Protein AF-A0A7Y0JSX4-F1 (afdb_monomer)

Radius of gyration: 12.96 Å; Cα contacts (8 Å, |Δi|>4): 126; chains: 1; bounding box: 27×28×43 Å

Sequence (100 aa):
MPHSPDWTKVARENVMNAIAEYDRLGPDQFFAEHGFAPTTTYELLVNERTYPPKAVLGVAYELATGQRLASGDFEGGKAGAVRVLGALGFTVRQIHRSAT

Mean predicted aligned error: 4.68 Å

Nearest PDB structures (foldseek):
  5zmm-assembly1_B  TM=8.977E-01  e=1.389E-04  Streptomyces coelicolor A3(2)
  5zmm-assembly1_A  TM=8.828E-01  e=7.967E-04  Streptomyces coelicolor A3(2)
  5gzb-assembly1_A  TM=3.355E-01  e=1.336E+00  Homo sapiens

Structure (mmCIF, N/CA/C/O backbone):
data_AF-A0A7Y0JSX4-F1
#
_entry.id   AF-A0A7Y0JSX4-F1
#
loop_
_atom_site.group_PDB
_atom_site.id
_atom_site.type_symbol
_atom_site.label_atom_id
_atom_site.label_alt_id
_atom_site.label_comp_id
_atom_site.label_asym_id
_atom_site.label_entity_id
_atom_site.label_seq_id
_atom_site.pdbx_PDB_ins_code
_atom_site.Cartn_x
_atom_site.Cartn_y
_atom_site.Cartn_z
_atom_site.occupancy
_atom_site.B_iso_or_equiv
_atom_site.auth_seq_id
_atom_site.auth_comp_id
_atom_site.auth_asym_id
_atom_site.auth_atom_id
_atom_site.pdbx_PDB_model_num
ATOM 1 N N . MET A 1 1 ? 13.790 -7.267 19.431 1.00 38.12 1 MET A N 1
ATOM 2 C CA . MET A 1 1 ? 13.641 -7.913 18.108 1.00 38.12 1 MET A CA 1
ATOM 3 C C . MET A 1 1 ? 12.538 -7.158 17.392 1.00 38.12 1 MET A C 1
ATOM 5 O O . MET A 1 1 ? 11.527 -6.950 18.056 1.00 38.12 1 MET A O 1
ATOM 9 N N . PRO A 1 2 ? 12.684 -6.674 16.146 1.00 50.56 2 PRO A N 1
ATOM 10 C CA . PRO A 1 2 ? 11.522 -6.121 15.469 1.00 50.56 2 PRO A CA 1
ATOM 11 C C . PRO A 1 2 ? 10.573 -7.292 15.210 1.00 50.56 2 PRO A C 1
ATOM 13 O O . PRO A 1 2 ? 10.912 -8.252 14.517 1.00 50.56 2 PRO A O 1
ATOM 16 N N . HIS A 1 3 ? 9.426 -7.270 15.880 1.00 63.31 3 HIS A N 1
ATOM 17 C CA . HIS A 1 3 ? 8.338 -8.180 15.570 1.00 63.31 3 HIS A CA 1
ATOM 18 C C . HIS A 1 3 ? 7.833 -7.798 14.180 1.00 63.31 3 HIS A C 1
ATOM 20 O O . HIS A 1 3 ? 7.604 -6.621 13.915 1.00 63.31 3 HIS A O 1
ATOM 26 N N . SER A 1 4 ? 7.711 -8.771 13.275 1.00 74.31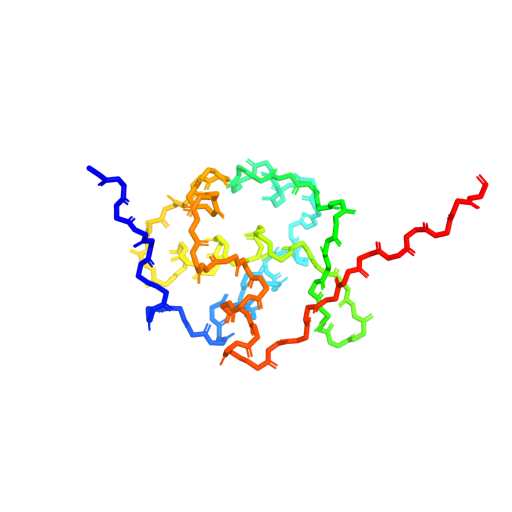 4 SER A N 1
ATOM 27 C CA . SER A 1 4 ? 7.098 -8.510 11.972 1.00 74.31 4 SER A CA 1
ATOM 28 C C . SER A 1 4 ? 5.679 -7.951 12.164 1.00 74.31 4 SER A C 1
ATOM 30 O O . SER A 1 4 ? 5.000 -8.403 13.092 1.00 74.31 4 SER A O 1
ATOM 32 N N . PRO A 1 5 ? 5.218 -7.015 11.313 1.00 86.56 5 PRO A N 1
ATOM 33 C CA . PRO A 1 5 ? 3.878 -6.445 11.433 1.00 86.56 5 PRO A CA 1
ATOM 34 C C . PRO A 1 5 ? 2.786 -7.526 11.423 1.00 86.56 5 PRO A C 1
ATOM 36 O O . PRO A 1 5 ? 2.901 -8.528 10.707 1.00 86.56 5 PRO A O 1
ATOM 39 N N . ASP A 1 6 ? 1.716 -7.325 12.197 1.00 89.94 6 ASP A N 1
ATOM 40 C CA . ASP A 1 6 ? 0.568 -8.238 12.216 1.00 89.94 6 ASP A CA 1
ATOM 41 C C . ASP A 1 6 ? -0.331 -7.994 10.998 1.00 89.94 6 ASP A C 1
ATOM 43 O O . ASP A 1 6 ? -1.307 -7.241 11.030 1.00 89.94 6 ASP A O 1
ATOM 47 N N . TRP A 1 7 ? -0.001 -8.662 9.896 1.00 90.81 7 TRP A N 1
ATOM 48 C CA . TRP A 1 7 ? -0.741 -8.546 8.641 1.00 90.81 7 TRP A CA 1
ATOM 49 C C . TRP A 1 7 ? -2.168 -9.104 8.701 1.00 90.81 7 TRP A C 1
ATOM 51 O O . TRP A 1 7 ? -2.943 -8.829 7.790 1.00 90.81 7 TRP A O 1
ATOM 61 N N . THR A 1 8 ? -2.554 -9.843 9.751 1.00 92.38 8 THR A N 1
ATOM 62 C CA . THR A 1 8 ? -3.930 -10.364 9.886 1.00 92.38 8 THR A CA 1
ATOM 63 C C . THR A 1 8 ? -4.959 -9.256 10.114 1.00 92.38 8 THR A C 1
ATOM 65 O O . THR A 1 8 ? -6.150 -9.469 9.901 1.00 92.38 8 THR A O 1
ATOM 68 N N . LYS A 1 9 ? -4.504 -8.057 10.504 1.00 94.75 9 LYS A N 1
ATOM 69 C CA . LYS A 1 9 ? -5.341 -6.858 10.631 1.00 94.75 9 LYS A CA 1
ATOM 70 C C . LYS A 1 9 ? -5.690 -6.224 9.286 1.00 94.75 9 LYS A C 1
ATOM 72 O O . LYS A 1 9 ? -6.656 -5.471 9.201 1.00 94.75 9 LYS A O 1
ATOM 77 N N . VAL A 1 10 ? -4.923 -6.505 8.233 1.00 96.38 10 VAL A N 1
ATOM 78 C CA . VAL A 1 10 ? -5.127 -5.891 6.918 1.00 96.38 10 VAL A CA 1
ATOM 79 C C . VAL A 1 10 ? -6.139 -6.704 6.120 1.00 96.38 10 VAL A C 1
ATOM 81 O O . VAL A 1 10 ? -5.901 -7.863 5.796 1.00 96.38 10 VAL A O 1
ATOM 84 N N . ALA A 1 11 ? -7.258 -6.077 5.760 1.00 97.31 11 ALA A N 1
ATOM 85 C CA . ALA A 1 11 ? -8.258 -6.643 4.867 1.00 97.31 11 ALA A CA 1
ATOM 86 C C . ALA A 1 11 ? -8.112 -6.101 3.438 1.00 97.31 11 ALA A C 1
ATOM 88 O O . ALA A 1 11 ? -7.496 -5.059 3.196 1.00 97.31 11 ALA A O 1
ATOM 89 N N . ARG A 1 12 ? -8.755 -6.782 2.481 1.00 98.00 12 ARG A N 1
ATOM 90 C CA . ARG A 1 12 ? -8.809 -6.361 1.072 1.00 98.00 12 ARG A CA 1
ATOM 91 C C . ARG A 1 12 ? -9.341 -4.931 0.909 1.00 98.00 12 ARG A C 1
ATOM 93 O O . ARG A 1 12 ? -8.863 -4.201 0.049 1.00 98.00 12 ARG A O 1
ATOM 100 N N . GLU A 1 13 ? -10.305 -4.530 1.733 1.00 98.38 13 GLU A N 1
ATOM 101 C CA . GLU A 1 13 ? -10.888 -3.183 1.722 1.00 98.38 13 GLU A CA 1
ATOM 102 C C . GLU A 1 13 ? -9.859 -2.093 2.042 1.00 98.38 13 GLU A C 1
ATOM 104 O O . GLU A 1 13 ? -9.791 -1.096 1.332 1.00 98.38 13 GLU A O 1
ATOM 109 N N . ASN A 1 14 ? -8.977 -2.321 3.020 1.00 98.50 14 ASN A N 1
ATOM 110 C CA . ASN A 1 14 ? -7.926 -1.361 3.370 1.00 98.50 14 ASN A CA 1
ATOM 111 C C . ASN A 1 14 ? -6.970 -1.121 2.193 1.00 98.50 14 ASN A C 1
ATOM 113 O O . ASN A 1 14 ? -6.548 0.005 1.949 1.00 98.50 14 ASN A O 1
ATOM 117 N N . VAL A 1 15 ? -6.669 -2.174 1.423 1.00 98.44 15 VAL A N 1
ATOM 118 C CA . VAL A 1 15 ? -5.856 -2.073 0.201 1.00 98.44 15 VAL A CA 1
ATOM 119 C C . VAL A 1 15 ? -6.581 -1.265 -0.878 1.00 98.44 15 VAL A C 1
ATOM 121 O O . VAL A 1 15 ? -5.967 -0.416 -1.517 1.00 98.44 15 VAL A O 1
ATOM 124 N N . MET A 1 16 ? -7.886 -1.483 -1.066 1.00 98.56 16 MET A N 1
ATOM 125 C CA . MET A 1 16 ? -8.682 -0.701 -2.021 1.00 98.56 16 MET A CA 1
ATOM 126 C C . MET A 1 16 ? -8.782 0.777 -1.617 1.00 98.56 16 MET A C 1
ATOM 128 O O . MET A 1 16 ? -8.693 1.642 -2.485 1.00 98.56 16 MET A O 1
ATOM 132 N N . ASN A 1 17 ? -8.904 1.073 -0.322 1.00 98.62 17 ASN A N 1
ATOM 133 C CA . ASN A 1 17 ? -8.926 2.445 0.190 1.00 98.62 17 ASN A CA 1
ATOM 134 C C . ASN A 1 17 ? -7.573 3.141 -0.010 1.00 98.62 17 ASN A C 1
ATOM 136 O O . ASN A 1 17 ? -7.538 4.271 -0.489 1.00 98.62 17 ASN A O 1
ATOM 140 N N . ALA A 1 18 ? -6.460 2.446 0.244 1.00 98.50 18 ALA A N 1
ATOM 141 C CA . ALA A 1 18 ? -5.121 2.959 -0.047 1.00 98.50 18 ALA A CA 1
ATOM 142 C C . ALA A 1 18 ? -4.909 3.237 -1.549 1.00 98.50 18 ALA A C 1
ATOM 144 O O . ALA A 1 18 ? -4.273 4.223 -1.915 1.00 98.50 18 ALA A O 1
ATOM 145 N N . ILE A 1 19 ? -5.469 2.402 -2.432 1.00 98.50 19 ILE A N 1
ATOM 146 C CA . ILE A 1 19 ? -5.467 2.636 -3.886 1.00 98.50 19 ILE A CA 1
ATOM 147 C C . ILE A 1 19 ? -6.289 3.877 -4.253 1.00 98.50 19 ILE A C 1
ATOM 149 O O . ILE A 1 19 ? -5.820 4.712 -5.022 1.00 98.50 19 ILE A O 1
ATOM 153 N N . ALA A 1 20 ? -7.495 4.019 -3.699 1.00 98.38 20 ALA A N 1
ATOM 154 C CA . ALA A 1 20 ? -8.340 5.184 -3.951 1.00 98.38 20 ALA A CA 1
ATOM 155 C C . ALA A 1 20 ? -7.669 6.483 -3.476 1.00 98.38 20 ALA A C 1
ATOM 157 O O . ALA A 1 20 ? -7.766 7.519 -4.131 1.00 98.38 20 ALA A O 1
ATOM 158 N N . GLU A 1 21 ? -6.944 6.425 -2.360 1.00 98.44 21 GLU A N 1
ATOM 159 C CA . GLU A 1 21 ? -6.152 7.547 -1.873 1.00 98.44 21 GLU A CA 1
ATOM 160 C C . GLU A 1 21 ? -4.967 7.864 -2.791 1.00 98.44 21 GLU A C 1
ATOM 162 O O . GLU A 1 21 ? -4.774 9.029 -3.131 1.00 98.44 21 GLU A O 1
ATOM 167 N N . TYR A 1 22 ? -4.230 6.848 -3.252 1.00 98.31 22 TYR A N 1
ATOM 168 C CA . TYR A 1 22 ? -3.178 7.013 -4.260 1.00 98.31 22 TYR A CA 1
ATOM 169 C C . TYR A 1 22 ? -3.710 7.698 -5.523 1.00 98.31 22 TYR A C 1
ATOM 171 O O . TYR A 1 22 ? -3.081 8.613 -6.047 1.00 98.31 22 TYR A O 1
ATOM 179 N N . ASP A 1 23 ? -4.892 7.295 -5.987 1.00 98.00 23 ASP A N 1
ATOM 180 C CA . ASP A 1 23 ? -5.538 7.885 -7.158 1.00 98.00 23 ASP A CA 1
ATOM 181 C C . ASP A 1 23 ? -5.975 9.336 -6.932 1.00 98.00 23 ASP A C 1
ATOM 183 O O . ASP A 1 23 ? -5.879 10.157 -7.843 1.00 98.00 23 ASP A O 1
ATOM 187 N N . ARG A 1 24 ? -6.422 9.669 -5.717 1.00 98.38 24 ARG A N 1
ATOM 188 C CA . ARG A 1 24 ? -6.833 11.027 -5.339 1.00 98.38 24 ARG A CA 1
ATOM 189 C C . ARG A 1 24 ? -5.644 11.977 -5.176 1.00 98.38 24 ARG A C 1
ATOM 191 O O . ARG A 1 24 ? -5.741 13.132 -5.580 1.00 98.38 24 ARG A O 1
ATOM 198 N N . LEU A 1 25 ? -4.573 11.520 -4.528 1.00 98.00 25 LEU A N 1
ATOM 199 C CA . LEU A 1 25 ? -3.380 12.321 -4.225 1.00 98.00 25 LEU A CA 1
ATOM 200 C C . LEU A 1 25 ? -2.416 12.410 -5.412 1.00 98.00 25 LEU A C 1
ATOM 202 O O . LEU A 1 25 ? -1.706 13.400 -5.574 1.00 98.00 25 LEU A O 1
ATOM 206 N N . GLY A 1 26 ? -2.377 11.366 -6.233 1.00 97.56 26 GLY A N 1
ATOM 207 C CA . GLY A 1 26 ? -1.316 11.159 -7.203 1.00 97.56 26 GLY A CA 1
ATOM 208 C C . GLY A 1 26 ? -0.011 10.657 -6.560 1.00 97.56 26 GLY A C 1
ATOM 209 O O . GLY A 1 26 ? 0.151 10.686 -5.336 1.00 97.56 26 GLY A O 1
ATOM 210 N N . PRO A 1 27 ? 0.946 10.189 -7.384 1.00 95.44 27 PRO A N 1
ATOM 211 C CA . PRO A 1 27 ? 2.129 9.471 -6.910 1.00 95.44 27 PRO A CA 1
ATOM 212 C C . PRO A 1 27 ? 3.001 10.287 -5.952 1.00 95.44 27 PRO A C 1
ATOM 214 O O . PRO A 1 27 ? 3.291 9.832 -4.848 1.00 95.44 27 PRO A O 1
AT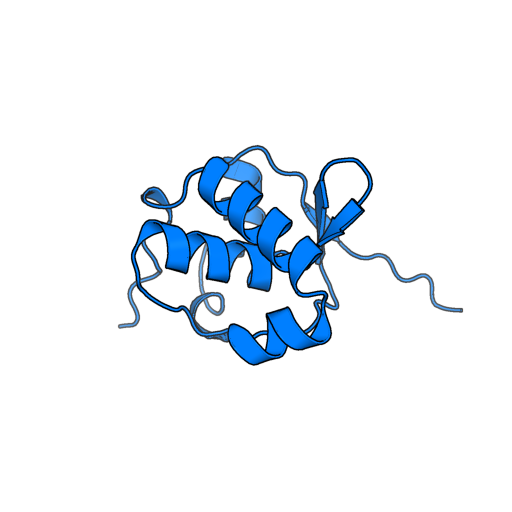OM 217 N N . ASP A 1 28 ? 3.402 11.492 -6.362 1.00 96.25 28 ASP A N 1
ATOM 218 C CA . ASP A 1 28 ? 4.398 12.290 -5.641 1.00 96.25 28 ASP A CA 1
ATOM 219 C C . ASP A 1 28 ? 3.903 12.692 -4.248 1.00 96.25 28 ASP A C 1
ATOM 221 O O . ASP A 1 28 ? 4.624 12.534 -3.260 1.00 96.25 28 ASP A O 1
ATOM 225 N N . GLN A 1 29 ? 2.648 13.144 -4.154 1.00 97.56 29 GLN A N 1
ATOM 226 C CA . GLN A 1 29 ? 2.045 13.508 -2.876 1.00 97.56 29 GLN A CA 1
ATOM 227 C C . GLN A 1 29 ? 1.819 12.279 -1.993 1.00 97.56 29 GLN A C 1
ATOM 229 O O . GLN A 1 29 ? 2.155 12.323 -0.813 1.00 97.56 29 GLN A O 1
ATOM 234 N N . PHE A 1 30 ? 1.324 11.170 -2.551 1.00 97.25 30 PHE A N 1
ATOM 235 C CA . PHE A 1 30 ? 1.132 9.934 -1.791 1.00 97.25 30 PHE A CA 1
ATOM 236 C C . PHE A 1 30 ? 2.443 9.438 -1.164 1.00 97.25 30 PHE A C 1
ATOM 238 O O . PHE A 1 30 ? 2.482 9.045 0.000 1.00 97.25 30 PHE A O 1
ATOM 245 N N . PHE A 1 31 ? 3.541 9.479 -1.921 1.00 95.00 31 PHE A N 1
ATOM 246 C CA . PHE A 1 31 ? 4.856 9.084 -1.423 1.00 95.00 31 PHE A CA 1
ATOM 247 C C . PHE A 1 31 ? 5.367 10.009 -0.319 1.00 95.00 31 PHE A C 1
ATOM 249 O O . PHE A 1 31 ? 5.850 9.517 0.703 1.00 95.00 31 PHE A O 1
ATOM 256 N N . ALA A 1 32 ? 5.225 11.323 -0.497 1.00 94.75 32 ALA A N 1
ATOM 257 C CA . 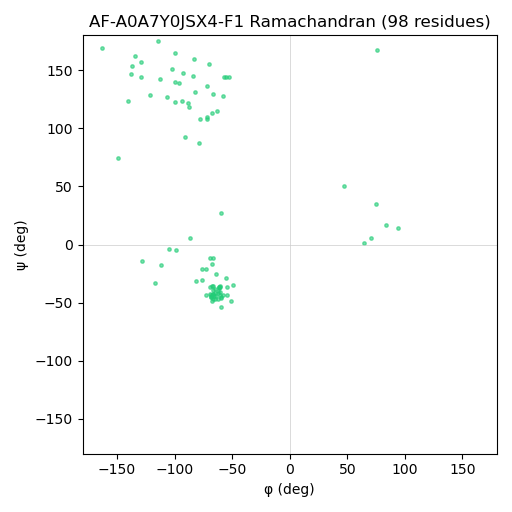ALA A 1 32 ? 5.640 12.306 0.496 1.00 94.75 32 ALA A CA 1
ATOM 258 C C . ALA A 1 32 ? 4.833 12.201 1.803 1.00 94.75 32 ALA A C 1
ATOM 260 O O . ALA A 1 32 ? 5.414 12.261 2.884 1.00 94.75 32 ALA A O 1
ATOM 261 N N . GLU A 1 33 ? 3.515 12.008 1.713 1.00 94.81 33 GLU A N 1
ATOM 262 C CA . GLU A 1 33 ? 2.609 11.956 2.869 1.00 94.81 33 GLU A CA 1
ATOM 263 C C . GLU A 1 33 ? 2.824 10.702 3.728 1.00 94.81 33 GLU A C 1
ATOM 265 O O . GLU A 1 33 ? 2.792 10.768 4.963 1.00 94.81 33 GLU A O 1
ATOM 270 N N . HIS A 1 34 ? 3.121 9.575 3.077 1.00 91.94 34 HIS A N 1
ATOM 271 C CA . HIS A 1 34 ? 3.215 8.263 3.722 1.00 91.94 34 HIS A CA 1
ATOM 272 C C . HIS A 1 34 ? 4.650 7.756 3.924 1.00 91.94 34 HIS A C 1
ATOM 274 O O . HIS A 1 34 ? 4.854 6.720 4.550 1.00 91.94 34 HIS A O 1
ATOM 280 N N . GLY A 1 35 ? 5.663 8.484 3.445 1.00 90.69 35 GLY A N 1
ATOM 281 C CA . GLY A 1 35 ? 7.076 8.135 3.649 1.00 90.69 35 GLY A CA 1
ATOM 282 C C . GLY A 1 35 ? 7.558 6.963 2.788 1.00 90.69 35 GLY A C 1
ATOM 283 O O . GLY A 1 35 ? 8.393 6.162 3.219 1.00 90.69 35 GLY A O 1
ATOM 284 N N . PHE A 1 36 ? 7.030 6.853 1.568 1.00 91.00 36 PHE A N 1
ATOM 285 C CA . PHE A 1 36 ? 7.393 5.814 0.604 1.00 91.00 36 PHE A CA 1
ATOM 286 C C . PHE A 1 36 ? 8.089 6.392 -0.628 1.00 91.00 36 PHE A C 1
ATOM 288 O O . PHE A 1 36 ? 8.227 7.598 -0.788 1.00 91.00 36 PHE A O 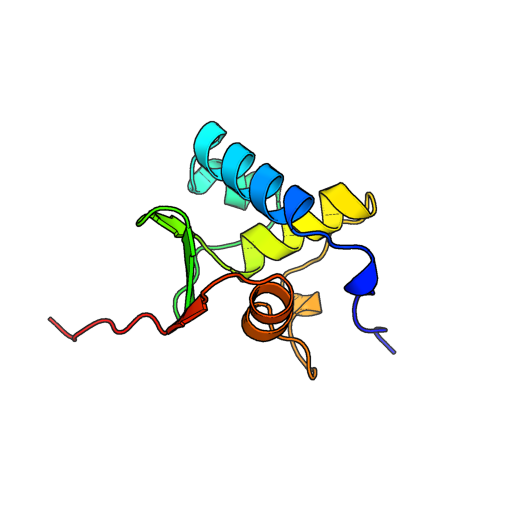1
ATOM 295 N N . ALA A 1 37 ? 8.545 5.504 -1.507 1.00 88.31 37 ALA A N 1
ATOM 296 C CA . ALA A 1 37 ? 9.159 5.848 -2.781 1.00 88.31 37 ALA A CA 1
ATOM 297 C C . ALA A 1 37 ? 8.585 4.966 -3.904 1.00 88.31 37 ALA A C 1
ATOM 299 O O . ALA A 1 37 ? 8.030 3.892 -3.619 1.00 88.31 37 ALA A O 1
ATOM 300 N N . PRO A 1 38 ? 8.743 5.372 -5.179 1.00 86.88 38 PRO A N 1
ATOM 301 C CA . PRO A 1 38 ? 8.391 4.540 -6.320 1.00 86.88 38 PRO A CA 1
ATOM 302 C C . PRO A 1 38 ? 9.038 3.154 -6.249 1.00 86.88 38 PRO A C 1
ATOM 304 O O . PRO A 1 38 ? 10.181 2.990 -5.821 1.00 86.88 38 PRO A O 1
ATOM 307 N N . THR A 1 39 ? 8.310 2.139 -6.708 1.00 82.81 39 THR A N 1
ATOM 308 C CA . THR A 1 39 ? 8.842 0.777 -6.803 1.00 82.81 39 THR A CA 1
ATOM 309 C C . THR A 1 39 ? 9.628 0.578 -8.099 1.00 82.81 39 THR A C 1
ATOM 311 O O . THR A 1 39 ? 9.275 1.119 -9.146 1.00 82.81 39 THR A O 1
ATOM 314 N N . THR A 1 40 ? 10.690 -0.223 -8.045 1.00 79.06 40 THR A N 1
ATOM 315 C CA . THR A 1 40 ? 11.522 -0.541 -9.216 1.00 79.06 40 THR A CA 1
ATOM 316 C C . THR A 1 40 ? 11.404 -1.995 -9.665 1.00 79.06 40 THR A C 1
ATOM 318 O O . THR A 1 40 ? 11.740 -2.288 -10.810 1.00 79.06 40 THR A O 1
ATOM 321 N N . THR A 1 41 ? 10.899 -2.887 -8.805 1.00 85.12 41 THR A N 1
ATOM 322 C CA . THR A 1 41 ? 10.990 -4.344 -9.011 1.00 85.12 41 THR A CA 1
ATOM 323 C C . THR A 1 41 ? 9.639 -5.034 -9.162 1.00 85.12 41 THR A C 1
ATOM 325 O O . THR A 1 41 ? 9.555 -6.021 -9.885 1.00 85.12 41 THR A O 1
ATOM 328 N N . TYR A 1 42 ? 8.586 -4.560 -8.492 1.00 90.38 42 TYR A N 1
ATOM 329 C CA . TYR A 1 42 ? 7.272 -5.213 -8.486 1.00 90.38 42 TYR A CA 1
ATOM 330 C C . TYR A 1 42 ? 6.153 -4.196 -8.613 1.00 90.38 42 TYR A C 1
ATOM 332 O O . TYR A 1 42 ? 6.243 -3.131 -8.023 1.00 90.38 42 TYR A O 1
ATOM 340 N N . GLU A 1 43 ? 5.060 -4.564 -9.266 1.00 93.94 43 GLU A N 1
ATOM 341 C CA . GLU A 1 43 ? 3.853 -3.749 -9.376 1.00 93.94 43 GLU A CA 1
ATOM 342 C C . GLU A 1 43 ? 2.600 -4.541 -8.991 1.00 93.94 43 GLU A C 1
ATOM 344 O O . GLU A 1 43 ? 2.505 -5.746 -9.236 1.00 93.94 43 GLU A O 1
ATOM 349 N N . LEU A 1 44 ? 1.655 -3.854 -8.352 1.00 96.38 44 LEU A N 1
ATOM 350 C CA . LEU A 1 44 ? 0.346 -4.357 -7.947 1.00 96.38 44 LEU A CA 1
ATOM 351 C C . LEU A 1 44 ? -0.656 -4.009 -9.048 1.00 96.38 44 LEU A C 1
ATOM 353 O O . LEU A 1 44 ? -0.786 -2.837 -9.381 1.00 96.38 44 LEU A O 1
ATOM 357 N N . LEU A 1 45 ? -1.354 -5.001 -9.597 1.00 96.81 45 LEU A N 1
ATOM 358 C CA . LEU A 1 45 ? -2.320 -4.819 -10.680 1.00 96.81 45 LEU A CA 1
ATOM 359 C C . LEU A 1 45 ? -3.752 -4.788 -10.133 1.00 96.81 45 LEU A C 1
ATOM 361 O O . LEU A 1 45 ? -4.200 -5.757 -9.516 1.00 96.81 45 LEU A O 1
ATOM 365 N N . VAL A 1 46 ? -4.480 -3.703 -10.401 1.00 96.94 46 VAL A N 1
ATOM 366 C CA . VAL A 1 46 ? -5.904 -3.544 -10.069 1.00 96.94 46 VAL A CA 1
ATOM 367 C C . VAL A 1 46 ? -6.608 -2.825 -11.215 1.00 96.94 46 VAL A C 1
ATOM 369 O O . VAL A 1 46 ? -6.202 -1.730 -11.587 1.00 96.94 46 VAL A O 1
ATOM 372 N N . ASN A 1 47 ? -7.660 -3.435 -11.774 1.00 92.75 47 ASN A N 1
ATOM 373 C CA . ASN A 1 47 ? -8.436 -2.887 -12.899 1.00 92.75 47 ASN A CA 1
ATOM 374 C C . ASN A 1 47 ? -7.541 -2.365 -14.043 1.00 92.75 47 ASN A C 1
ATOM 376 O O . ASN A 1 47 ? -7.666 -1.219 -14.457 1.00 92.75 47 ASN A O 1
ATOM 380 N N . GLU A 1 48 ? -6.585 -3.190 -14.489 1.00 91.75 48 GLU A N 1
ATOM 381 C CA . GLU A 1 48 ? -5.608 -2.872 -15.552 1.00 91.75 48 GLU A CA 1
ATOM 382 C C . GLU A 1 48 ? -4.615 -1.736 -15.236 1.00 91.75 48 GLU A C 1
ATOM 384 O O . GLU A 1 48 ? -3.738 -1.436 -16.044 1.00 91.75 48 GLU A O 1
ATOM 389 N N . ARG A 1 49 ? -4.684 -1.147 -14.038 1.00 95.44 49 ARG A N 1
ATOM 390 C CA . ARG A 1 49 ? -3.760 -0.116 -13.556 1.00 95.44 49 ARG A CA 1
ATOM 391 C C . ARG A 1 49 ? -2.749 -0.699 -12.580 1.00 95.44 49 ARG A C 1
ATOM 393 O O . ARG A 1 49 ? -3.025 -1.682 -11.889 1.00 95.44 49 ARG A O 1
ATOM 400 N N . THR A 1 50 ? -1.567 -0.092 -12.535 1.00 95.38 50 THR A N 1
ATOM 401 C CA . THR A 1 50 ? -0.447 -0.573 -11.726 1.00 95.38 50 THR A CA 1
ATOM 402 C C . THR A 1 50 ? -0.114 0.383 -10.590 1.00 95.38 50 THR A C 1
ATOM 404 O O . THR A 1 50 ? -0.188 1.602 -10.731 1.00 95.38 50 THR A O 1
ATOM 407 N N . TYR A 1 51 ? 0.242 -0.192 -9.443 1.00 96.56 51 TYR A N 1
ATOM 408 C CA . TYR A 1 51 ? 0.454 0.532 -8.194 1.00 96.56 51 TYR A CA 1
ATOM 409 C C . TYR A 1 51 ? 1.714 0.040 -7.465 1.00 96.56 51 TYR A C 1
ATOM 411 O O . TYR A 1 51 ? 2.096 -1.126 -7.615 1.00 96.56 51 TYR A O 1
ATOM 419 N N . PRO A 1 52 ? 2.361 0.883 -6.639 1.00 95.00 52 PRO A N 1
ATOM 420 C CA . PRO A 1 52 ? 3.529 0.502 -5.843 1.00 95.00 52 PRO A CA 1
ATOM 421 C C . PRO A 1 52 ? 3.134 -0.434 -4.679 1.00 95.00 52 PRO A C 1
ATOM 423 O O . PRO A 1 52 ? 2.574 0.038 -3.688 1.00 95.00 52 PRO A O 1
ATOM 426 N N . PRO A 1 53 ? 3.466 -1.745 -4.713 1.00 94.44 53 PRO A N 1
ATOM 427 C CA . PRO A 1 53 ? 2.907 -2.725 -3.773 1.00 94.44 53 PRO A CA 1
ATOM 428 C C . PRO A 1 53 ? 3.235 -2.421 -2.310 1.00 94.44 53 PRO A C 1
ATOM 430 O O . PRO A 1 53 ? 2.395 -2.572 -1.431 1.00 94.44 53 PRO A O 1
ATOM 433 N N . LYS A 1 54 ? 4.475 -1.989 -2.049 1.00 92.44 54 LYS A N 1
ATOM 43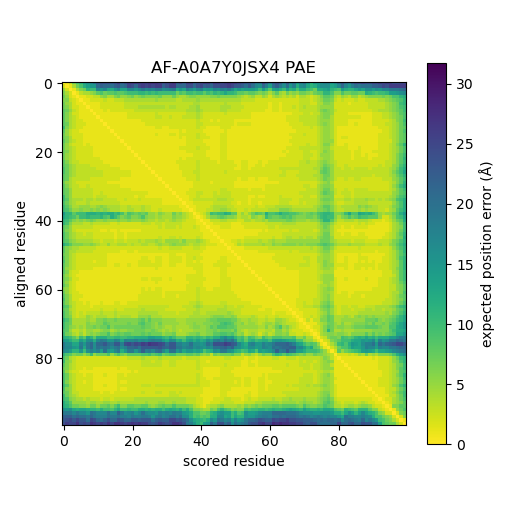4 C CA . LYS A 1 54 ? 4.974 -1.690 -0.699 1.00 92.44 54 LYS A CA 1
ATOM 435 C C . LYS A 1 54 ? 4.256 -0.488 -0.093 1.00 92.44 54 LYS A C 1
ATOM 437 O O . LYS A 1 54 ? 3.804 -0.560 1.041 1.00 92.44 54 LYS A O 1
ATOM 442 N N . ALA A 1 55 ? 4.130 0.580 -0.876 1.00 94.62 55 ALA A N 1
ATOM 443 C CA . ALA A 1 55 ? 3.518 1.817 -0.422 1.00 94.62 55 ALA A CA 1
ATOM 444 C C . ALA A 1 55 ? 2.012 1.627 -0.191 1.00 94.62 55 ALA A C 1
ATOM 446 O O . ALA A 1 55 ? 1.510 1.968 0.873 1.00 94.62 55 ALA A O 1
ATOM 447 N N . VAL A 1 56 ? 1.317 0.967 -1.126 1.00 96.75 56 VAL A N 1
ATOM 448 C CA . VAL A 1 56 ? -0.106 0.630 -0.959 1.00 96.75 56 VAL A CA 1
ATOM 449 C C . VAL A 1 56 ? -0.332 -0.247 0.274 1.00 96.75 56 VAL A C 1
ATOM 451 O O . VAL A 1 56 ? -1.231 0.033 1.060 1.00 96.75 56 VAL A O 1
ATOM 454 N N . LEU A 1 57 ? 0.480 -1.290 0.481 1.00 95.62 57 LEU A N 1
ATOM 455 C CA . LEU A 1 57 ? 0.319 -2.160 1.649 1.00 95.62 57 LEU A CA 1
ATOM 456 C C . LEU A 1 57 ? 0.632 -1.435 2.969 1.00 95.62 57 LEU A C 1
ATOM 458 O O . LEU A 1 57 ? -0.033 -1.695 3.968 1.00 95.62 57 LEU A O 1
ATOM 462 N N . GLY A 1 58 ? 1.616 -0.534 2.980 1.00 94.81 58 GLY A N 1
ATOM 463 C CA . GLY A 1 58 ? 1.936 0.282 4.152 1.00 94.81 58 GLY A CA 1
ATOM 464 C C . GLY A 1 58 ? 0.790 1.195 4.564 1.00 94.81 58 GLY A C 1
ATOM 465 O O . GLY A 1 58 ? 0.396 1.181 5.726 1.00 94.81 58 GLY A O 1
ATOM 466 N N . VAL A 1 59 ? 0.186 1.895 3.604 1.00 97.25 59 VAL A N 1
ATOM 467 C CA . VAL A 1 59 ? -0.992 2.734 3.868 1.00 97.25 59 VAL A CA 1
ATOM 468 C C . VAL A 1 59 ? -2.199 1.883 4.261 1.00 97.25 59 VAL A C 1
ATOM 470 O O . VAL A 1 59 ? -2.905 2.217 5.204 1.00 97.25 59 VAL A O 1
ATOM 473 N N . ALA A 1 60 ? -2.404 0.722 3.634 1.00 97.81 60 ALA A N 1
ATOM 474 C CA . ALA A 1 60 ? -3.462 -0.203 4.041 1.00 97.81 60 ALA A CA 1
ATOM 475 C C . ALA A 1 60 ? -3.298 -0.688 5.494 1.00 97.81 60 ALA A C 1
ATOM 477 O O . ALA A 1 60 ? -4.288 -0.886 6.198 1.00 97.81 60 ALA A O 1
ATOM 478 N N . TYR A 1 61 ? -2.060 -0.880 5.953 1.00 96.19 61 TYR A N 1
ATOM 479 C CA . TYR A 1 61 ? -1.773 -1.217 7.344 1.00 96.19 61 TYR A CA 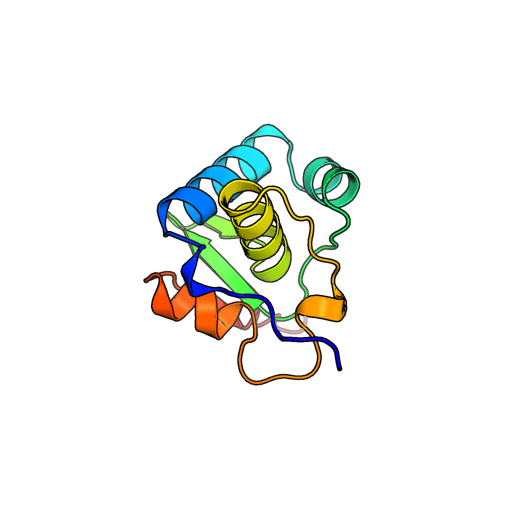1
ATOM 480 C C . TYR A 1 61 ? -2.055 -0.044 8.288 1.00 96.19 61 TYR A C 1
ATOM 482 O O . TYR A 1 61 ? -2.674 -0.247 9.334 1.00 96.19 61 TYR A O 1
ATOM 490 N N . GLU A 1 62 ? -1.675 1.175 7.903 1.00 96.19 62 GLU A N 1
ATOM 491 C CA . GLU A 1 62 ? -1.990 2.395 8.656 1.00 96.19 62 GLU A CA 1
ATOM 492 C C . GLU A 1 62 ? -3.502 2.593 8.797 1.00 96.19 62 GLU A C 1
ATOM 494 O O . GLU A 1 62 ? -3.986 2.791 9.907 1.00 96.19 62 GLU A O 1
ATOM 499 N N . LEU A 1 63 ? -4.272 2.413 7.721 1.00 97.19 63 LEU A N 1
ATOM 500 C CA . LEU A 1 63 ? -5.737 2.464 7.761 1.00 97.19 63 LEU A CA 1
ATOM 501 C C . LEU A 1 63 ? -6.340 1.391 8.683 1.00 97.19 63 LEU A C 1
ATOM 503 O O . LEU A 1 63 ? -7.331 1.641 9.364 1.00 97.19 63 LEU A O 1
ATOM 507 N N . ALA A 1 64 ? -5.743 0.198 8.720 1.00 97.25 64 ALA A N 1
ATOM 508 C CA . ALA A 1 64 ? -6.236 -0.920 9.519 1.00 97.25 64 ALA A CA 1
ATOM 509 C C . ALA A 1 64 ? -5.942 -0.790 11.022 1.00 97.25 64 ALA A C 1
ATOM 511 O O . ALA A 1 64 ? -6.666 -1.348 11.846 1.00 97.25 64 ALA A O 1
ATOM 512 N N . THR A 1 65 ? -4.839 -0.131 11.380 1.00 95.94 65 THR A N 1
ATOM 513 C CA . THR A 1 65 ? -4.260 -0.208 12.734 1.00 95.94 65 THR A CA 1
ATOM 514 C C . THR A 1 65 ? -4.002 1.150 13.381 1.00 95.94 65 THR A C 1
ATOM 516 O O . THR A 1 65 ? -3.746 1.211 14.582 1.00 95.94 65 THR A O 1
ATOM 519 N N . GLY A 1 66 ? -4.030 2.233 12.603 1.00 95.50 66 GLY A N 1
ATOM 520 C CA . GLY A 1 66 ? -3.562 3.560 13.003 1.00 95.50 66 GLY A CA 1
ATOM 521 C C . GLY A 1 66 ? -2.039 3.670 13.139 1.00 95.50 66 GLY A C 1
ATOM 522 O O . GLY A 1 66 ? -1.546 4.695 13.603 1.00 95.50 66 GLY A O 1
ATOM 523 N N . GLN A 1 67 ? -1.279 2.627 12.785 1.00 92.75 67 GLN A N 1
ATOM 524 C CA . GLN A 1 67 ? 0.177 2.602 12.911 1.00 92.75 67 GLN A CA 1
ATOM 525 C C . GLN A 1 67 ? 0.850 2.731 11.547 1.00 92.75 67 GLN A C 1
ATO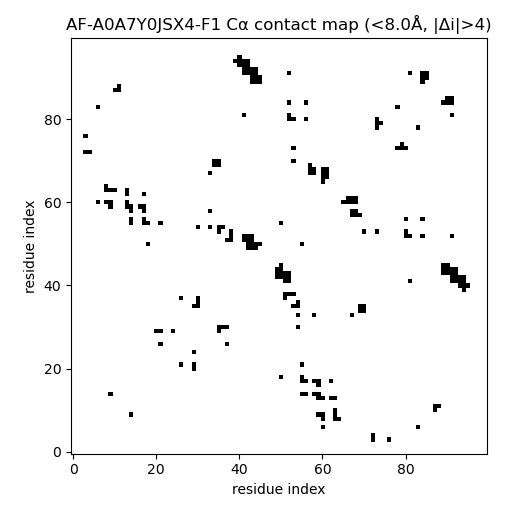M 527 O O . GLN A 1 67 ? 0.602 1.937 10.641 1.00 92.75 67 GLN A O 1
ATOM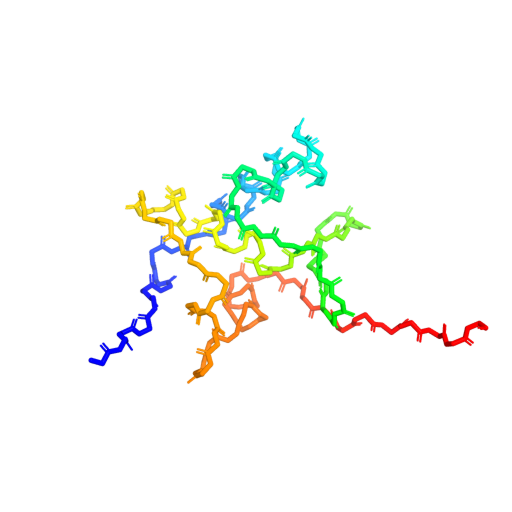 532 N N . ARG A 1 68 ? 1.761 3.696 11.422 1.00 91.06 68 ARG A N 1
ATOM 533 C CA . ARG A 1 68 ? 2.559 3.887 10.210 1.00 91.06 68 ARG A CA 1
ATOM 534 C C . ARG A 1 68 ? 3.761 2.946 10.194 1.00 91.06 68 ARG A C 1
ATOM 536 O O . ARG A 1 68 ? 4.505 2.879 11.171 1.00 91.06 68 ARG A O 1
ATOM 543 N N . LEU A 1 69 ? 3.961 2.260 9.070 1.00 87.44 69 LEU A N 1
ATOM 544 C CA . LEU A 1 69 ? 5.140 1.428 8.822 1.00 87.44 69 LEU A CA 1
ATOM 545 C C . LEU A 1 69 ? 6.186 2.201 8.019 1.00 87.44 69 LEU A C 1
ATOM 547 O O . LEU A 1 69 ? 5.864 2.888 7.051 1.00 87.44 69 LEU A O 1
ATOM 551 N N . ALA A 1 70 ? 7.451 2.037 8.382 1.00 79.12 70 ALA A N 1
ATOM 552 C CA . ALA A 1 70 ? 8.587 2.491 7.604 1.00 79.12 70 ALA A CA 1
ATOM 553 C C . ALA A 1 70 ? 8.949 1.470 6.517 1.00 79.12 70 ALA A C 1
ATOM 555 O O . ALA A 1 70 ? 8.672 0.274 6.606 1.00 79.12 70 ALA A O 1
ATOM 556 N N . SER A 1 71 ? 9.673 1.922 5.490 1.00 74.38 71 SER A N 1
ATOM 557 C CA . SER A 1 71 ? 10.140 1.042 4.408 1.00 74.38 71 SER A CA 1
ATOM 558 C C . SER A 1 71 ? 10.963 -0.164 4.897 1.00 74.38 71 SER A C 1
ATOM 560 O O . SER A 1 71 ? 10.919 -1.212 4.247 1.00 74.38 71 SER A O 1
ATOM 562 N N . GLY A 1 72 ? 11.667 -0.034 6.028 1.00 73.44 72 GLY A N 1
ATOM 563 C CA . GLY A 1 72 ? 12.442 -1.108 6.660 1.00 73.44 72 GLY A CA 1
ATOM 564 C C . GLY A 1 72 ? 11.595 -2.191 7.339 1.00 73.44 72 GLY A C 1
ATOM 565 O O . GLY A 1 72 ? 12.057 -3.319 7.453 1.00 73.44 72 GLY A O 1
ATOM 566 N N . ASP A 1 73 ? 10.333 -1.916 7.692 1.00 78.12 73 ASP A N 1
ATOM 567 C CA . ASP A 1 73 ? 9.428 -2.908 8.312 1.00 78.12 73 ASP A CA 1
ATOM 568 C C . ASP A 1 73 ? 9.009 -4.027 7.343 1.00 78.12 73 ASP A C 1
ATOM 570 O O . ASP A 1 73 ? 8.449 -5.054 7.730 1.00 78.12 73 ASP A O 1
ATOM 574 N N . PHE A 1 74 ? 9.309 -3.835 6.061 1.00 75.00 74 PHE A N 1
ATOM 575 C CA . PHE A 1 74 ? 9.111 -4.808 4.994 1.00 75.00 74 PHE A CA 1
ATOM 576 C C . PHE A 1 74 ? 10.402 -5.567 4.639 1.00 75.00 74 PHE A C 1
ATOM 578 O O . PHE A 1 74 ? 10.372 -6.438 3.765 1.00 75.00 74 PHE A O 1
ATOM 585 N N . GLU A 1 75 ? 11.541 -5.213 5.241 1.00 66.62 75 GLU A N 1
ATOM 586 C CA . GLU A 1 75 ? 12.855 -5.800 4.969 1.00 66.62 75 GLU A CA 1
ATOM 587 C C . GLU A 1 75 ? 13.205 -6.848 6.041 1.00 66.62 75 GLU A C 1
ATOM 589 O O . GLU A 1 75 ? 12.923 -6.675 7.221 1.00 66.62 75 GLU A O 1
ATOM 594 N N . GLY A 1 76 ? 13.804 -7.977 5.641 1.00 52.72 76 GLY A N 1
ATOM 595 C CA . GLY A 1 76 ? 14.349 -8.963 6.590 1.00 52.72 76 GLY A CA 1
ATOM 596 C C . GLY A 1 76 ? 13.456 -10.146 7.005 1.00 52.72 76 GLY A C 1
ATOM 597 O O . GLY A 1 76 ? 13.817 -10.854 7.943 1.00 52.72 76 GLY A O 1
ATOM 598 N N . GLY A 1 77 ? 12.339 -10.452 6.329 1.00 49.81 77 GLY A N 1
ATOM 599 C CA . GLY A 1 77 ? 11.522 -11.606 6.739 1.00 49.81 77 GLY A CA 1
ATOM 600 C C . GLY A 1 77 ? 10.501 -12.144 5.737 1.00 49.81 77 GLY A C 1
ATOM 601 O O . GLY A 1 77 ? 10.193 -11.537 4.715 1.00 49.81 77 GLY A O 1
ATOM 602 N N . LYS A 1 78 ? 9.957 -13.325 6.069 1.00 45.56 78 LYS A N 1
ATOM 603 C CA . LYS A 1 78 ? 8.995 -14.179 5.336 1.00 45.56 78 LYS A CA 1
ATOM 604 C C . LYS A 1 78 ? 7.627 -13.530 5.000 1.00 45.56 78 LYS A C 1
ATOM 606 O O . LYS A 1 78 ? 6.662 -14.252 4.768 1.00 45.56 78 LYS A O 1
ATOM 611 N N . ALA A 1 79 ? 7.523 -12.208 4.854 1.00 59.38 79 ALA A N 1
ATOM 612 C CA . ALA A 1 79 ? 6.331 -11.511 4.356 1.00 59.38 79 ALA A CA 1
ATOM 613 C C . ALA A 1 79 ? 6.697 -10.213 3.606 1.00 59.38 79 ALA A C 1
ATOM 615 O O . ALA A 1 79 ? 6.506 -9.118 4.112 1.00 59.38 79 ALA A O 1
ATOM 616 N N . GLY A 1 80 ? 7.214 -10.331 2.377 1.00 81.38 80 GLY A N 1
ATOM 617 C CA . GLY A 1 80 ? 7.265 -9.188 1.460 1.00 81.38 80 GLY A CA 1
ATOM 618 C C . GLY A 1 80 ? 5.858 -8.814 0.983 1.00 81.38 80 GLY A C 1
ATOM 619 O O . GLY A 1 80 ? 4.982 -9.682 0.941 1.00 81.38 80 GLY A O 1
ATOM 620 N N . ALA A 1 81 ? 5.653 -7.556 0.577 1.00 89.25 81 ALA A N 1
ATOM 621 C CA . ALA A 1 81 ? 4.343 -7.043 0.157 1.00 89.25 81 ALA A CA 1
ATOM 622 C C . ALA A 1 81 ? 3.631 -7.943 -0.872 1.00 89.25 81 ALA A C 1
ATOM 624 O O . ALA A 1 81 ? 2.425 -8.144 -0.781 1.00 89.25 81 ALA A O 1
ATOM 625 N N . VAL A 1 82 ? 4.394 -8.576 -1.774 1.00 91.19 82 VAL A N 1
ATOM 626 C CA . VAL A 1 82 ? 3.921 -9.587 -2.740 1.00 91.19 82 VAL A CA 1
ATOM 627 C C . VAL A 1 82 ? 3.112 -10.705 -2.069 1.00 91.19 82 VAL A C 1
ATOM 629 O O . VAL A 1 82 ? 2.025 -11.038 -2.528 1.00 91.19 82 VAL A O 1
ATOM 632 N N . ARG A 1 83 ? 3.623 -11.285 -0.974 1.00 90.38 83 ARG A N 1
ATOM 633 C CA . ARG A 1 83 ? 2.987 -12.420 -0.285 1.00 90.38 83 ARG A CA 1
ATOM 634 C C . ARG A 1 83 ? 1.687 -11.993 0.392 1.00 90.38 83 ARG A C 1
ATOM 636 O O . ARG A 1 83 ? 0.696 -12.704 0.288 1.00 90.38 83 ARG A O 1
ATOM 643 N N . VAL A 1 84 ? 1.707 -10.855 1.085 1.00 92.75 84 VAL A N 1
ATOM 644 C CA . VAL A 1 84 ? 0.544 -10.353 1.832 1.00 92.75 84 VAL A CA 1
ATOM 645 C C . VAL A 1 84 ? -0.570 -9.954 0.867 1.00 92.75 84 VAL A C 1
ATOM 647 O O . VAL A 1 84 ? -1.696 -10.418 1.005 1.00 92.75 84 VAL A O 1
ATOM 650 N N . LEU A 1 85 ? -0.244 -9.176 -0.166 1.00 95.19 85 LEU A N 1
ATOM 651 C CA . LEU A 1 85 ? -1.205 -8.782 -1.196 1.00 95.19 85 LEU A CA 1
ATOM 652 C C . LEU A 1 85 ? -1.747 -10.001 -1.958 1.00 95.19 85 LEU A C 1
ATOM 654 O O . LEU A 1 85 ? -2.950 -10.085 -2.191 1.00 95.19 85 LEU A O 1
ATOM 658 N N . GLY A 1 86 ? -0.896 -10.986 -2.265 1.00 95.25 86 GLY A N 1
ATOM 659 C CA . GLY A 1 86 ? -1.323 -12.249 -2.873 1.00 95.25 86 GLY A CA 1
ATOM 660 C C . GLY A 1 86 ? -2.315 -13.030 -2.008 1.00 95.25 86 GLY A C 1
ATOM 661 O O . GLY A 1 86 ? -3.332 -13.496 -2.514 1.00 95.25 86 GLY A O 1
ATOM 662 N N . ALA A 1 87 ? -2.078 -13.117 -0.694 1.00 94.62 87 ALA A N 1
ATOM 663 C CA . ALA A 1 87 ? -3.003 -13.758 0.246 1.00 94.62 87 ALA A CA 1
ATOM 664 C C . ALA A 1 87 ? -4.360 -13.033 0.348 1.00 94.62 87 ALA A C 1
ATOM 666 O O . ALA A 1 87 ? -5.369 -13.661 0.657 1.00 94.62 87 ALA A O 1
ATOM 667 N N . LEU A 1 88 ? -4.396 -11.732 0.043 1.00 96.50 88 LEU A N 1
ATOM 668 C CA . LEU A 1 88 ? -5.616 -10.920 -0.039 1.00 96.50 88 LEU A CA 1
ATOM 669 C C . LEU A 1 88 ?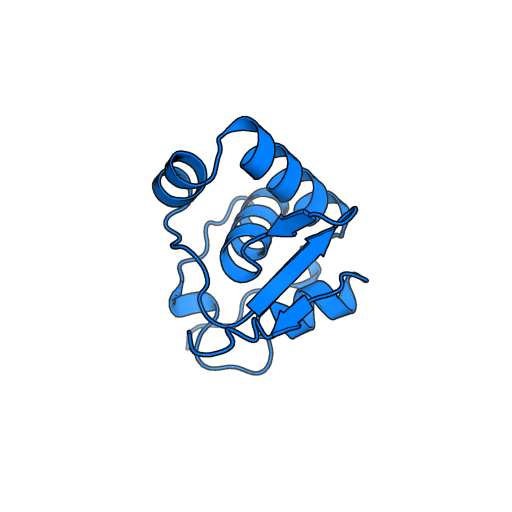 -6.291 -10.967 -1.426 1.00 96.50 88 LEU A C 1
ATOM 671 O O . LEU A 1 88 ? -7.272 -10.257 -1.658 1.00 96.50 88 LEU A O 1
ATOM 675 N N . GLY A 1 89 ? -5.786 -11.797 -2.344 1.00 96.81 89 GLY A N 1
ATOM 676 C CA . GLY A 1 89 ? -6.353 -11.999 -3.678 1.00 96.81 89 GLY A CA 1
ATOM 677 C C . GLY A 1 89 ? -5.918 -10.968 -4.721 1.00 96.81 89 GLY A C 1
ATOM 678 O O . GLY A 1 89 ? -6.566 -10.849 -5.759 1.00 96.81 89 GLY A O 1
ATOM 679 N N . PHE A 1 90 ? -4.846 -10.213 -4.468 1.00 97.31 90 PHE A N 1
ATOM 680 C CA . PHE A 1 90 ? -4.297 -9.269 -5.439 1.00 97.31 90 PHE A CA 1
ATOM 681 C C . PHE A 1 90 ? -3.190 -9.885 -6.292 1.00 97.31 90 PHE A C 1
ATOM 683 O O . PHE A 1 90 ? -2.378 -10.687 -5.828 1.00 97.31 90 PHE A O 1
ATOM 690 N N . THR A 1 91 ? -3.102 -9.439 -7.543 1.00 96.50 91 THR A N 1
ATOM 691 C CA . THR A 1 91 ? -2.010 -9.809 -8.441 1.00 96.50 91 THR A CA 1
ATOM 692 C C . THR A 1 91 ? -0.845 -8.843 -8.275 1.00 96.50 91 THR A C 1
ATOM 694 O O . THR A 1 91 ? -0.982 -7.644 -8.505 1.00 96.50 91 THR A O 1
ATOM 697 N N . VAL A 1 92 ? 0.325 -9.374 -7.923 1.00 94.50 92 VAL A N 1
ATOM 698 C CA . VAL A 1 92 ? 1.584 -8.623 -7.894 1.00 94.50 92 VAL A CA 1
ATOM 699 C C . VAL A 1 92 ? 2.570 -9.305 -8.831 1.00 94.50 92 VAL A C 1
ATOM 701 O O . VAL A 1 92 ? 2.771 -10.515 -8.732 1.00 94.50 92 VAL A O 1
ATOM 704 N N . ARG A 1 93 ? 3.188 -8.551 -9.742 1.00 91.88 93 ARG A N 1
ATOM 705 C CA . ARG A 1 93 ? 4.135 -9.093 -10.731 1.00 91.88 93 ARG A CA 1
ATOM 706 C C . ARG A 1 93 ? 5.440 -8.318 -10.743 1.00 91.88 93 ARG A C 1
ATOM 708 O O . ARG A 1 93 ? 5.480 -7.162 -10.333 1.00 91.88 93 ARG A O 1
ATOM 715 N N . GLN A 1 94 ? 6.509 -8.956 -11.210 1.00 89.94 94 GLN A N 1
ATOM 716 C CA . GLN A 1 94 ? 7.784 -8.275 -11.408 1.00 89.94 94 GLN A CA 1
ATOM 717 C C . GLN A 1 94 ? 7.710 -7.323 -12.598 1.00 89.94 94 GLN A C 1
ATOM 719 O O . GLN A 1 94 ? 7.227 -7.695 -13.670 1.00 89.94 94 GLN A O 1
ATOM 724 N N . ILE A 1 95 ? 8.254 -6.122 -12.426 1.00 87.75 95 ILE A N 1
ATOM 725 C CA . ILE A 1 95 ? 8.421 -5.161 -13.510 1.00 87.75 95 ILE A CA 1
ATOM 726 C C . ILE A 1 95 ? 9.543 -5.683 -14.404 1.00 87.75 95 ILE A C 1
ATOM 728 O O . ILE A 1 95 ? 10.713 -5.683 -14.024 1.00 87.75 95 ILE A O 1
ATOM 732 N N . HIS A 1 96 ? 9.185 -6.129 -15.602 1.00 77.06 96 HIS A N 1
ATOM 733 C CA . HIS A 1 96 ? 10.155 -6.463 -16.635 1.00 77.06 96 HIS A CA 1
ATOM 734 C C . HIS A 1 96 ? 10.382 -5.200 -17.457 1.00 77.06 96 HIS A C 1
ATOM 736 O O . HIS A 1 96 ? 9.638 -4.925 -18.395 1.00 77.06 96 HIS A O 1
ATOM 742 N N . ARG A 1 97 ? 11.384 -4.395 -17.092 1.00 67.75 97 ARG A N 1
ATOM 743 C CA . ARG A 1 97 ? 11.862 -3.372 -18.025 1.00 67.75 97 ARG A CA 1
ATOM 744 C C . ARG A 1 97 ? 12.749 -4.067 -19.044 1.00 67.75 97 ARG A C 1
ATOM 746 O O . ARG A 1 97 ? 13.852 -4.492 -18.711 1.00 67.75 97 ARG A O 1
ATOM 753 N N . SER A 1 98 ? 12.263 -4.194 -20.272 1.00 52.62 98 SER A N 1
ATOM 754 C CA . SER A 1 98 ? 13.146 -4.419 -21.411 1.00 52.62 98 SER A CA 1
ATOM 755 C C . SER A 1 98 ? 14.136 -3.256 -21.457 1.00 52.62 98 SER A C 1
ATOM 757 O O . SER A 1 98 ? 13.724 -2.098 -21.377 1.00 52.62 98 SER A O 1
ATOM 759 N N . ALA A 1 99 ? 15.431 -3.562 -21.504 1.00 58.72 99 ALA A N 1
ATOM 760 C CA . ALA A 1 99 ? 16.445 -2.553 -21.765 1.00 58.72 99 ALA A CA 1
ATOM 761 C C . ALA A 1 99 ? 16.193 -2.001 -23.176 1.00 58.72 99 ALA A C 1
ATOM 763 O O . ALA A 1 99 ? 16.244 -2.764 -24.142 1.00 58.72 99 ALA A O 1
ATOM 764 N N . THR A 1 100 ? 15.846 -0.718 -23.258 1.00 46.78 100 THR A N 1
ATOM 765 C CA . THR A 1 100 ? 15.859 0.054 -24.505 1.00 46.78 100 THR A CA 1
ATOM 766 C C . THR A 1 100 ? 17.259 0.593 -24.731 1.00 46.78 100 THR A C 1
ATOM 768 O O . THR A 1 100 ? 17.854 1.072 -23.737 1.00 46.78 100 THR A O 1
#

pLDDT: mean 88.09, std 14.15, range [38.12, 98.62]

Secondary structure (DSSP, 8-state):
--PPP-GGG--HHHHHHHHHHHHHH-HHHHHHHHT----SSEEEEETTEEE-HHHHHHHHHHHHHS-PPPGGGGSSSS--HHHHHHHTT-EEEE------

Solvent-accessible surface area (backbone atoms only — not comparable to full-atom values): 5956 Å² total; per-residue (Å²): 128,89,73,74,74,75,63,87,62,48,50,59,64,33,41,52,51,28,47,53,48,36,68,73,56,32,69,72,52,41,23,66,78,62,66,46,71,88,62,81,54,48,35,25,53,56,93,95,40,77,41,43,40,60,50,34,50,35,47,8,38,21,73,53,68,76,48,83,57,55,76,64,70,54,58,92,60,103,59,40,51,60,56,56,42,40,76,58,72,42,53,59,46,71,57,78,76,76,88,126

Foldseek 3Di:
DPDQDPLVLFAPVLLVVLVVVCVVLPDPRLCVVQVHDADDWKWWDDPNDTDRLQSSSQSSSCVRPVDGDHPCSQPDDDDHSCNSCVVNVIDMDTDDDDDD